Protein AF-U1Y571-F1 (afdb_monomer_lite)

Structure (mmCIF, N/CA/C/O backbone):
data_AF-U1Y571-F1
#
_entry.id   AF-U1Y571-F1
#
loop_
_atom_site.group_PDB
_atom_site.id
_atom_site.type_symbol
_atom_site.label_atom_id
_atom_site.label_alt_id
_atom_site.label_comp_id
_atom_site.label_asym_id
_atom_site.label_entity_id
_atom_site.label_seq_id
_atom_site.pdbx_PDB_ins_code
_atom_site.Cartn_x
_atom_site.Cartn_y
_atom_site.Cartn_z
_atom_site.occupancy
_atom_site.B_iso_or_equiv
_atom_site.auth_seq_id
_atom_site.auth_comp_id
_atom_site.auth_asym_id
_atom_site.auth_atom_id
_atom_site.pdbx_PDB_model_num
ATOM 1 N N . MET A 1 1 ? 10.946 1.864 -10.396 1.00 64.75 1 MET A N 1
ATOM 2 C CA . MET A 1 1 ? 9.589 2.389 -10.686 1.00 64.75 1 MET A CA 1
ATOM 3 C C . MET A 1 1 ? 8.769 2.326 -9.403 1.00 64.75 1 MET A C 1
ATOM 5 O O . MET A 1 1 ? 9.042 1.423 -8.619 1.00 64.75 1 MET A O 1
ATOM 9 N N . PRO A 1 2 ? 7.882 3.300 -9.109 1.00 86.50 2 PRO A N 1
ATOM 10 C CA . PRO A 1 2 ? 7.419 3.496 -7.744 1.00 86.50 2 PRO A CA 1
ATOM 11 C C . PRO A 1 2 ? 6.262 2.580 -7.338 1.00 86.50 2 PRO A C 1
ATOM 13 O O . PRO A 1 2 ? 5.322 2.363 -8.101 1.00 86.50 2 PRO A O 1
ATOM 16 N N . TYR A 1 3 ? 6.306 2.123 -6.095 1.00 88.81 3 TYR A N 1
ATOM 17 C CA . TYR A 1 3 ? 5.211 1.454 -5.407 1.00 88.81 3 TYR A CA 1
ATOM 18 C C . TYR A 1 3 ? 4.471 2.474 -4.539 1.00 88.81 3 TYR A C 1
ATOM 20 O O . TYR A 1 3 ? 5.087 3.412 -4.028 1.00 88.81 3 TYR A O 1
ATOM 28 N N . TYR A 1 4 ? 3.167 2.282 -4.352 1.00 90.75 4 TYR A N 1
ATOM 29 C CA . TYR A 1 4 ? 2.370 3.027 -3.374 1.00 90.75 4 TYR A CA 1
ATOM 30 C C . TYR A 1 4 ? 1.852 2.093 -2.294 1.00 90.75 4 TYR A C 1
ATOM 32 O O . TYR A 1 4 ? 1.585 0.928 -2.562 1.00 90.75 4 TYR A O 1
ATOM 40 N N . ILE A 1 5 ? 1.640 2.623 -1.096 1.00 89.25 5 ILE A N 1
ATOM 41 C CA . ILE A 1 5 ? 0.947 1.916 -0.019 1.00 89.25 5 ILE A CA 1
ATOM 42 C C . ILE A 1 5 ? -0.427 2.557 0.147 1.00 89.25 5 ILE A C 1
ATOM 44 O O . ILE A 1 5 ? -0.528 3.785 0.191 1.00 89.25 5 ILE A O 1
ATOM 48 N N . GLN A 1 6 ? -1.472 1.738 0.236 1.00 88.88 6 GLN A N 1
ATOM 49 C CA . GLN A 1 6 ? -2.850 2.185 0.407 1.00 88.88 6 GLN A CA 1
ATOM 50 C C . GLN A 1 6 ? -3.536 1.438 1.550 1.00 88.88 6 GLN A C 1
ATOM 52 O O . GLN A 1 6 ? -3.447 0.213 1.648 1.00 88.88 6 GLN A O 1
ATOM 57 N N . ASN A 1 7 ? -4.258 2.176 2.386 1.00 87.31 7 ASN A N 1
ATOM 58 C CA . ASN A 1 7 ? -5.143 1.611 3.392 1.00 87.31 7 ASN A CA 1
ATOM 59 C C . ASN A 1 7 ? -6.388 1.063 2.690 1.00 87.31 7 ASN A C 1
ATOM 61 O O . ASN A 1 7 ? -7.098 1.802 2.004 1.00 87.31 7 ASN A O 1
ATOM 65 N N . MET A 1 8 ? -6.680 -0.225 2.854 1.00 84.12 8 MET A N 1
ATOM 66 C CA . MET A 1 8 ? -7.821 -0.844 2.176 1.00 84.12 8 MET A CA 1
ATOM 67 C C . MET A 1 8 ? -9.167 -0.438 2.781 1.00 84.12 8 MET A C 1
ATOM 69 O O . MET A 1 8 ? -10.183 -0.505 2.096 1.00 84.12 8 MET A O 1
ATOM 7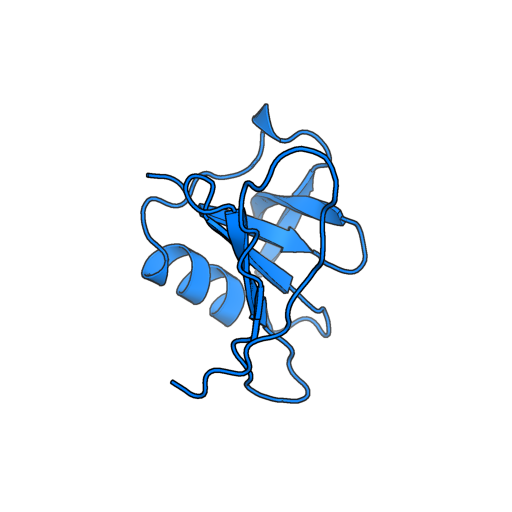3 N N . ARG A 1 9 ? -9.190 0.012 4.041 1.00 83.88 9 ARG A N 1
ATOM 74 C CA . ARG A 1 9 ? -10.409 0.486 4.708 1.00 83.88 9 ARG A CA 1
ATOM 75 C C . ARG A 1 9 ? -10.823 1.867 4.213 1.00 83.88 9 ARG A C 1
ATOM 77 O O . ARG A 1 9 ? -12.006 2.119 4.021 1.00 83.88 9 ARG A O 1
ATOM 84 N N . THR A 1 10 ? -9.861 2.774 4.061 1.00 86.94 10 THR A N 1
ATOM 85 C CA . THR A 1 10 ? -10.131 4.185 3.730 1.00 86.94 10 THR A CA 1
ATOM 86 C C . THR A 1 10 ? -9.938 4.493 2.246 1.00 86.94 10 THR A C 1
ATOM 88 O O . THR A 1 10 ? -10.403 5.529 1.776 1.00 86.94 10 THR A O 1
ATOM 91 N N . GLY A 1 11 ? -9.222 3.636 1.511 1.00 87.62 11 GLY A N 1
ATOM 92 C CA . GLY A 1 11 ? -8.799 3.895 0.136 1.00 87.62 11 GLY A CA 1
ATOM 93 C C . GLY A 1 11 ? -7.727 4.983 0.014 1.00 87.62 11 GLY A C 1
ATOM 94 O O . GLY A 1 11 ? -7.419 5.410 -1.099 1.00 87.62 11 GLY A O 1
ATOM 95 N N . LYS A 1 12 ? -7.147 5.457 1.121 1.00 91.00 12 LYS A N 1
ATOM 96 C CA . LYS A 1 12 ? -6.133 6.517 1.107 1.00 91.00 12 LYS A CA 1
ATOM 97 C C . LYS A 1 12 ? -4.725 5.958 0.989 1.00 91.00 12 LYS A C 1
ATOM 99 O O . LYS A 1 12 ? -4.434 4.859 1.455 1.00 91.00 12 LYS A O 1
ATOM 104 N N . PHE A 1 13 ? -3.851 6.742 0.374 1.00 91.12 13 PHE A N 1
ATOM 105 C CA . PHE A 1 13 ? -2.439 6.435 0.210 1.00 91.12 13 PHE A CA 1
ATOM 106 C C . PHE A 1 13 ? -1.607 7.000 1.353 1.00 91.12 13 PHE A C 1
ATOM 108 O O . PHE A 1 13 ? -2.013 7.946 2.022 1.00 91.12 13 PHE A O 1
ATOM 115 N N . VAL A 1 14 ? -0.412 6.456 1.539 1.00 90.00 14 VAL A N 1
ATOM 116 C CA . VAL A 1 14 ? 0.576 7.019 2.461 1.00 90.00 14 VAL A CA 1
ATOM 117 C C . VAL A 1 14 ? 1.198 8.277 1.862 1.00 90.00 14 VAL A C 1
ATOM 119 O O . VAL A 1 14 ? 1.775 8.206 0.785 1.00 90.00 14 VAL A O 1
ATOM 122 N N . GLU A 1 15 ? 1.108 9.407 2.561 1.00 90.69 15 GLU A N 1
ATOM 123 C CA . GLU A 1 15 ? 1.783 10.686 2.249 1.00 90.69 15 GLU A CA 1
ATOM 124 C C . GLU A 1 15 ? 3.090 10.859 3.036 1.00 90.69 15 GLU A C 1
ATOM 126 O O . GLU A 1 15 ? 3.999 11.572 2.621 1.00 90.69 15 GLU A O 1
ATOM 131 N N . GLY A 1 16 ? 3.219 10.158 4.160 1.00 85.31 16 GLY A N 1
ATOM 132 C CA . GLY A 1 16 ? 4.406 10.189 5.000 1.00 85.31 16 GLY A CA 1
ATOM 133 C C . GLY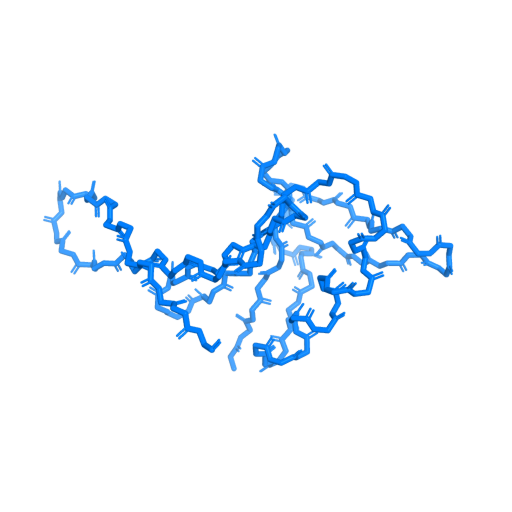 A 1 16 ? 4.186 9.429 6.298 1.00 85.31 16 GLY A C 1
ATOM 134 O O . GLY A 1 16 ? 3.164 8.766 6.490 1.00 85.31 16 GLY A O 1
ATOM 135 N N . TYR A 1 17 ? 5.142 9.538 7.210 1.00 78.69 17 TYR A N 1
ATOM 136 C CA . TYR A 1 17 ? 5.058 8.931 8.531 1.00 78.69 17 TYR A CA 1
ATOM 137 C C . TYR A 1 17 ? 5.554 9.905 9.595 1.00 78.69 17 TYR A C 1
ATOM 139 O O . TYR A 1 17 ? 6.477 10.688 9.375 1.00 78.69 17 TYR A O 1
ATOM 147 N N . LEU A 1 18 ? 4.924 9.858 10.765 1.00 70.69 18 LEU A N 1
ATOM 148 C CA . LEU A 1 18 ? 5.365 10.591 11.943 1.00 70.69 18 LEU A CA 1
ATOM 149 C C . LEU A 1 18 ? 6.368 9.747 12.749 1.00 70.69 18 LEU A C 1
ATOM 151 O O . LEU A 1 18 ? 6.254 8.517 12.764 1.00 70.69 18 LEU A O 1
ATOM 155 N N . PRO A 1 19 ? 7.282 10.374 13.517 1.00 70.69 19 PRO A N 1
ATOM 156 C CA . PRO A 1 19 ? 8.173 9.666 14.447 1.00 70.69 19 PRO A CA 1
ATOM 157 C C . PRO A 1 19 ? 7.433 8.775 15.459 1.00 70.69 19 PRO A C 1
ATOM 159 O O . PRO A 1 19 ? 7.983 7.799 15.959 1.00 70.69 19 PRO A O 1
ATOM 162 N N . SER A 1 20 ? 6.158 9.076 15.720 1.00 69.12 20 SER A N 1
ATOM 163 C CA . SER A 1 20 ? 5.246 8.297 16.563 1.00 69.12 20 SER A CA 1
ATOM 164 C C . SER A 1 20 ? 4.743 6.992 15.931 1.00 69.12 20 SER A C 1
ATOM 166 O O . SER A 1 20 ? 3.838 6.368 16.477 1.00 69.12 20 SER A O 1
ATOM 168 N N . ARG A 1 21 ? 5.305 6.569 14.791 1.00 69.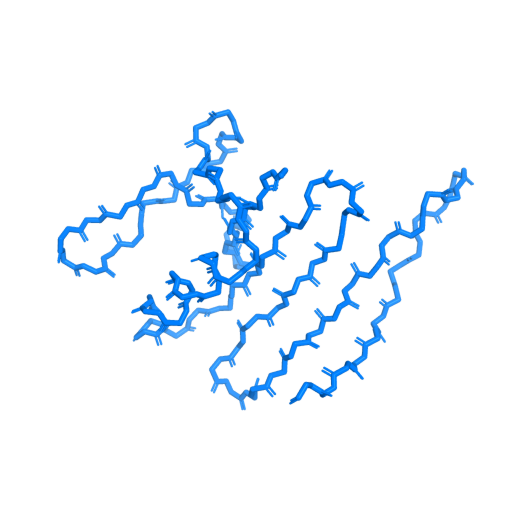94 21 ARG A N 1
ATOM 169 C CA . ARG A 1 21 ? 4.899 5.369 14.035 1.00 69.94 21 ARG A CA 1
ATOM 170 C C . ARG A 1 21 ? 3.481 5.419 13.470 1.00 69.94 21 ARG A C 1
ATOM 172 O O . ARG A 1 21 ? 2.867 4.390 13.207 1.00 69.94 21 ARG A O 1
ATOM 179 N N . LYS A 1 22 ? 2.961 6.628 13.265 1.00 76.94 22 LYS A N 1
ATOM 180 C CA . LYS A 1 22 ? 1.664 6.855 12.631 1.00 76.94 22 LYS A CA 1
ATOM 181 C C . LYS A 1 22 ? 1.862 7.217 11.164 1.00 76.94 22 LYS A C 1
ATOM 183 O O . LYS A 1 22 ? 2.620 8.139 10.862 1.00 76.94 22 LYS A O 1
ATOM 188 N N . LEU A 1 23 ? 1.156 6.528 10.272 1.00 81.56 23 LEU A N 1
ATOM 189 C CA . LEU A 1 23 ? 1.089 6.917 8.867 1.00 81.56 23 LEU A CA 1
ATOM 190 C C . LEU A 1 23 ? 0.196 8.142 8.685 1.00 81.56 23 LEU A C 1
ATOM 192 O O . LEU A 1 23 ? -0.854 8.276 9.316 1.00 81.56 23 LEU A O 1
ATOM 196 N N . ILE A 1 24 ? 0.631 9.031 7.801 1.00 87.19 24 ILE A N 1
ATOM 197 C CA . ILE A 1 24 ? -0.173 10.138 7.302 1.00 87.19 24 ILE A CA 1
ATOM 198 C C . ILE A 1 24 ? -0.842 9.649 6.022 1.00 87.19 24 ILE A C 1
ATOM 200 O O . ILE A 1 24 ? -0.166 9.234 5.082 1.00 87.19 24 ILE A O 1
ATOM 204 N N . GLU A 1 25 ? -2.171 9.676 6.010 1.00 90.19 25 GLU A N 1
ATOM 205 C CA . GLU A 1 25 ? -2.986 9.220 4.890 1.00 90.19 25 GLU A CA 1
ATOM 206 C C . GLU A 1 25 ? -3.485 10.391 4.042 1.00 90.19 25 GLU A C 1
ATOM 208 O O . GLU A 1 25 ? -3.931 11.412 4.569 1.00 90.19 25 GLU A O 1
ATOM 213 N N . THR A 1 26 ? -3.518 10.197 2.728 1.00 91.06 26 THR A N 1
ATOM 214 C CA . THR A 1 26 ? -3.966 11.192 1.757 1.00 91.06 26 THR A CA 1
ATOM 215 C C . THR A 1 26 ? -4.836 10.565 0.679 1.00 91.06 26 THR A C 1
ATOM 217 O O . THR A 1 26 ? -4.592 9.447 0.226 1.00 91.06 26 THR A O 1
ATOM 220 N N . SER A 1 27 ? -5.872 11.283 0.251 1.00 92.62 27 SER A N 1
ATOM 221 C CA . SER A 1 27 ? -6.656 10.891 -0.929 1.00 92.62 27 SER A CA 1
ATOM 222 C C . SER A 1 27 ? -6.006 11.376 -2.231 1.00 92.62 27 SER A C 1
ATOM 224 O O . SER A 1 27 ? -6.385 10.929 -3.310 1.00 92.62 27 SER A O 1
ATOM 226 N N . ASP A 1 28 ? -5.038 12.293 -2.142 1.00 90.31 28 ASP A N 1
ATOM 227 C CA . ASP A 1 28 ? -4.354 12.867 -3.295 1.00 90.31 28 ASP A CA 1
ATOM 228 C C . ASP A 1 28 ? -3.150 12.003 -3.689 1.00 90.31 28 ASP A C 1
ATOM 230 O O . ASP A 1 28 ? -2.107 12.003 -3.033 1.00 90.31 28 ASP A O 1
ATOM 234 N N . ARG A 1 29 ? -3.278 11.278 -4.803 1.00 83.88 29 ARG A N 1
ATOM 235 C CA . ARG A 1 29 ? -2.211 10.406 -5.312 1.00 83.88 29 ARG A CA 1
ATOM 236 C C . ARG A 1 29 ? -0.931 11.173 -5.662 1.00 83.88 29 ARG A C 1
ATOM 238 O O . ARG A 1 29 ? 0.139 10.574 -5.63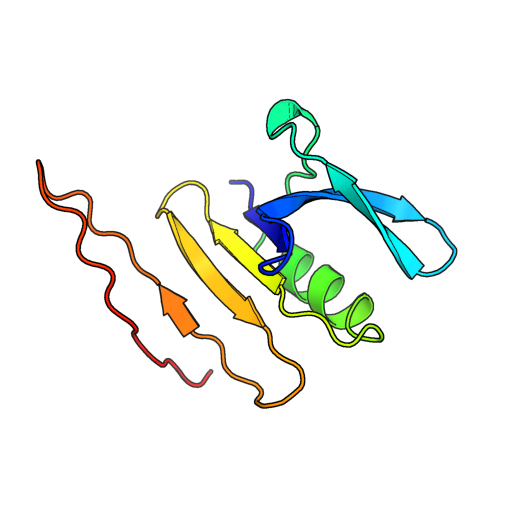1 1.00 83.88 29 ARG A O 1
ATOM 245 N N . ALA A 1 30 ? -1.001 12.470 -5.972 1.00 87.75 30 ALA A N 1
ATOM 246 C CA . ALA A 1 30 ? 0.192 13.269 -6.254 1.00 87.75 30 ALA A CA 1
ATOM 247 C C . ALA A 1 30 ? 1.054 13.496 -5.000 1.00 87.75 30 ALA A C 1
ATOM 249 O O . ALA A 1 30 ? 2.267 13.665 -5.121 1.00 87.75 30 ALA A O 1
ATOM 250 N N . LYS A 1 31 ? 0.438 13.450 -3.811 1.00 91.19 31 LYS A N 1
ATOM 251 C CA . LYS A 1 31 ? 1.108 13.561 -2.507 1.00 91.19 31 LYS A CA 1
ATOM 252 C C . LYS A 1 31 ? 1.562 12.218 -1.942 1.00 91.19 31 LYS A C 1
ATOM 254 O O . LYS A 1 31 ? 2.278 12.185 -0.949 1.00 91.19 31 LYS A O 1
ATOM 259 N N . ALA A 1 32 ? 1.152 11.110 -2.555 1.00 91.31 32 ALA A N 1
ATOM 260 C CA . ALA A 1 32 ? 1.513 9.788 -2.079 1.00 91.31 32 ALA A CA 1
ATOM 261 C C . ALA A 1 32 ? 3.025 9.532 -2.202 1.00 91.31 32 ALA A C 1
ATOM 263 O O . ALA A 1 32 ? 3.656 9.850 -3.216 1.00 91.31 32 ALA A O 1
ATOM 264 N N . VAL A 1 33 ? 3.597 8.895 -1.181 1.00 90.62 33 VAL A N 1
ATOM 265 C CA . VAL A 1 33 ? 4.994 8.466 -1.156 1.00 90.62 33 VAL A CA 1
ATOM 266 C C . VAL A 1 33 ? 5.220 7.416 -2.231 1.00 90.62 33 VAL A C 1
ATOM 268 O O . VAL A 1 33 ? 4.537 6.397 -2.295 1.00 90.62 33 VAL A O 1
ATOM 271 N N . LYS A 1 34 ? 6.232 7.669 -3.056 1.00 91.75 34 LYS A N 1
ATOM 272 C CA . LYS A 1 34 ? 6.701 6.775 -4.109 1.00 91.75 34 LYS A CA 1
ATOM 273 C C . LYS A 1 34 ? 7.859 5.937 -3.580 1.00 91.75 34 LYS A C 1
ATOM 275 O O . LYS A 1 34 ? 8.975 6.438 -3.464 1.00 91.75 34 LYS A O 1
ATOM 280 N N . TYR A 1 35 ? 7.618 4.664 -3.293 1.00 88.62 35 TYR A N 1
ATOM 281 C CA . TYR A 1 35 ? 8.671 3.751 -2.845 1.00 88.62 35 TYR A CA 1
ATOM 282 C C . TYR A 1 35 ? 9.436 3.199 -4.043 1.00 88.62 35 TYR A C 1
ATOM 284 O O . TYR A 1 35 ? 8.833 2.729 -4.999 1.00 88.62 35 TYR A O 1
ATOM 292 N N . SER A 1 36 ? 10.766 3.240 -4.015 1.00 88.25 36 SER A N 1
ATOM 293 C CA . SER A 1 36 ? 11.608 2.829 -5.148 1.00 88.25 36 SER A CA 1
ATOM 294 C C . SER A 1 36 ? 11.599 1.321 -5.431 1.00 88.25 36 SER A C 1
ATOM 296 O O . SER A 1 36 ? 11.949 0.922 -6.543 1.00 88.25 36 SER A O 1
ATOM 298 N N . SER A 1 37 ? 11.202 0.496 -4.458 1.00 87.88 37 SER A N 1
ATOM 299 C CA . SER A 1 37 ? 11.167 -0.964 -4.556 1.00 87.88 37 SER A CA 1
ATOM 300 C C . SER A 1 37 ? 10.041 -1.570 -3.714 1.00 87.88 37 SER A C 1
ATOM 302 O O . SER A 1 37 ? 9.591 -0.969 -2.734 1.00 87.88 37 SER A O 1
ATOM 304 N N . PHE A 1 38 ? 9.632 -2.792 -4.071 1.00 84.25 38 PHE A N 1
ATOM 305 C CA . PHE A 1 38 ? 8.690 -3.586 -3.281 1.00 84.25 38 PHE A CA 1
ATOM 306 C C . PHE A 1 38 ? 9.229 -3.843 -1.870 1.00 84.25 38 PHE A C 1
ATOM 308 O O . PHE A 1 38 ? 8.492 -3.691 -0.908 1.00 84.25 38 PHE A O 1
ATOM 315 N N . GLY A 1 39 ? 10.525 -4.158 -1.737 1.00 84.44 39 GLY A N 1
ATOM 316 C CA . GLY A 1 39 ? 11.159 -4.407 -0.438 1.00 84.44 39 GLY A CA 1
ATOM 317 C C . GLY A 1 39 ? 11.014 -3.232 0.530 1.00 84.44 39 GLY A C 1
ATOM 318 O O . GLY A 1 39 ? 10.572 -3.426 1.656 1.00 84.44 39 GLY A O 1
ATOM 319 N N . HIS A 1 40 ? 11.274 -2.004 0.069 1.00 86.56 40 HIS A N 1
ATOM 320 C CA . HIS A 1 40 ? 11.124 -0.811 0.908 1.00 86.56 40 HIS A CA 1
ATOM 321 C C . HIS A 1 40 ? 9.653 -0.540 1.271 1.00 86.56 40 HIS A C 1
ATOM 323 O O . HIS A 1 40 ? 9.346 -0.209 2.414 1.00 86.56 40 HIS A O 1
ATOM 329 N N . ALA A 1 41 ? 8.723 -0.716 0.325 1.00 85.00 41 ALA A N 1
ATOM 330 C CA . ALA A 1 41 ? 7.295 -0.586 0.615 1.00 85.00 41 ALA A CA 1
ATOM 331 C C . ALA A 1 41 ? 6.826 -1.634 1.640 1.00 85.00 41 ALA A C 1
ATOM 333 O O . ALA A 1 41 ? 6.090 -1.306 2.569 1.00 85.00 41 ALA A O 1
ATOM 334 N N . SER A 1 42 ? 7.300 -2.873 1.503 1.00 81.62 42 SER A N 1
ATOM 335 C CA . SER A 1 42 ? 7.028 -3.967 2.429 1.00 81.62 42 SER A CA 1
ATOM 336 C C . SER A 1 42 ? 7.547 -3.647 3.819 1.00 81.62 42 SER A C 1
ATOM 338 O O . SER A 1 42 ? 6.757 -3.692 4.751 1.00 81.62 42 SER A O 1
ATOM 340 N N . GLU A 1 43 ? 8.810 -3.245 3.980 1.00 81.88 43 GLU A N 1
ATOM 341 C CA . GLU A 1 43 ? 9.368 -2.845 5.282 1.00 81.88 43 GLU A CA 1
ATOM 342 C C . GLU A 1 43 ? 8.523 -1.774 5.979 1.00 81.88 43 GLU A C 1
ATOM 344 O O . GLU A 1 43 ? 8.278 -1.867 7.180 1.00 81.88 43 GLU A O 1
ATOM 349 N N . VAL A 1 44 ? 8.026 -0.787 5.231 1.00 81.50 44 VAL A N 1
ATOM 350 C CA . VAL A 1 44 ? 7.171 0.274 5.778 1.00 81.50 44 VAL A CA 1
ATOM 351 C C . VAL A 1 44 ? 5.823 -0.280 6.220 1.00 81.50 44 VAL A C 1
ATOM 353 O O . VAL A 1 44 ? 5.384 0.034 7.324 1.00 81.50 44 VAL A O 1
ATOM 356 N N . VAL A 1 45 ? 5.176 -1.121 5.406 1.00 78.06 45 VAL A N 1
ATOM 357 C CA . VAL A 1 45 ? 3.945 -1.809 5.819 1.00 78.06 45 VAL A CA 1
ATOM 358 C C . VAL A 1 45 ? 4.226 -2.638 7.076 1.00 78.06 45 VAL A C 1
ATOM 360 O O . VAL A 1 45 ? 3.609 -2.378 8.103 1.00 78.06 45 VAL A O 1
ATOM 363 N N . PHE A 1 46 ? 5.224 -3.527 7.050 1.00 76.38 46 PHE A N 1
ATOM 364 C CA . PHE A 1 46 ? 5.657 -4.351 8.186 1.00 76.38 46 PHE A CA 1
ATOM 365 C C . PHE A 1 46 ? 5.876 -3.538 9.465 1.00 76.38 46 PHE A C 1
ATOM 367 O O . PHE A 1 46 ? 5.408 -3.924 10.535 1.00 76.38 46 PHE A O 1
ATOM 374 N N . TRP A 1 47 ? 6.552 -2.397 9.361 1.00 70.94 47 TRP A N 1
ATOM 375 C CA . TRP A 1 47 ? 6.849 -1.537 10.501 1.00 70.94 47 TRP A CA 1
ATOM 376 C C . TRP A 1 47 ? 5.609 -0.830 11.067 1.00 70.94 47 TRP A C 1
ATOM 378 O O . TRP A 1 47 ? 5.530 -0.584 12.271 1.00 70.94 47 TRP A O 1
ATOM 388 N N . VAL A 1 48 ? 4.625 -0.518 10.219 1.00 67.00 48 VAL A N 1
ATOM 389 C CA . VAL A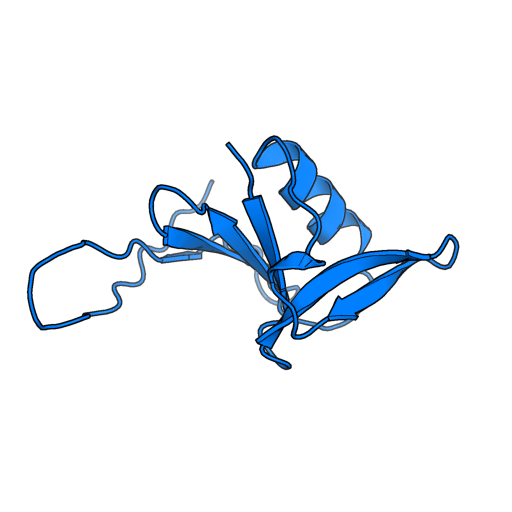 1 48 ? 3.395 0.196 10.602 1.00 67.00 48 VAL A CA 1
ATOM 390 C C . VAL A 1 48 ? 2.316 -0.730 11.164 1.00 67.00 48 VAL A C 1
ATOM 392 O O . VAL A 1 48 ? 1.467 -0.278 11.945 1.00 67.00 48 VAL A O 1
ATOM 395 N N . LEU A 1 49 ? 2.352 -2.019 10.818 1.00 62.00 49 LEU A N 1
ATOM 396 C CA . LEU A 1 49 ? 1.403 -3.059 11.233 1.00 62.00 49 LEU A CA 1
ATOM 397 C C . LEU A 1 49 ? 1.339 -3.316 12.748 1.00 62.00 49 LEU A C 1
ATOM 399 O O . LEU A 1 49 ? 0.826 -4.342 13.164 1.00 62.00 49 LEU A O 1
ATOM 403 N N . SER A 1 50 ? 1.769 -2.407 13.619 1.00 56.91 50 SER A N 1
ATOM 404 C CA . SER A 1 50 ? 1.257 -2.384 14.993 1.00 56.91 50 SER A CA 1
ATOM 405 C C . SER A 1 50 ? -0.227 -1.983 15.067 1.00 56.91 50 SER A C 1
ATOM 407 O O . SER A 1 50 ? -0.840 -2.119 16.121 1.00 56.91 50 SER A O 1
ATOM 409 N N . HIS A 1 51 ? -0.816 -1.487 13.975 1.00 55.59 51 HIS A N 1
ATOM 410 C CA . HIS A 1 51 ? -2.214 -1.056 13.905 1.00 55.59 51 HIS A CA 1
ATOM 411 C C . HIS A 1 51 ? -3.039 -2.096 13.130 1.00 55.59 51 HIS A C 1
ATOM 413 O O . HIS A 1 51 ? -2.609 -2.522 12.064 1.00 55.59 51 HIS A O 1
ATOM 419 N N . LEU A 1 52 ? -4.197 -2.496 13.674 1.00 55.34 52 LEU A N 1
ATOM 420 C CA . LEU A 1 52 ? -5.132 -3.561 13.238 1.00 55.34 52 LEU A CA 1
ATOM 421 C C . LEU A 1 52 ? -5.744 -3.386 11.819 1.00 55.34 52 LEU A C 1
ATOM 423 O O . LEU A 1 52 ? -6.900 -3.731 11.581 1.00 55.34 52 LEU A O 1
ATOM 427 N N . GLU A 1 53 ? -5.028 -2.783 10.876 1.00 67.69 53 GLU A N 1
ATOM 428 C CA . GLU A 1 53 ? -5.538 -2.341 9.581 1.00 67.69 53 GLU A CA 1
ATOM 429 C C . GLU A 1 53 ? -4.997 -3.194 8.426 1.00 67.69 53 GLU A C 1
ATOM 431 O O . GLU A 1 53 ? -3.857 -3.655 8.452 1.00 67.69 53 GLU A O 1
ATOM 436 N N . LYS A 1 54 ? -5.826 -3.382 7.389 1.00 78.31 54 LYS A N 1
ATOM 437 C CA . LYS A 1 54 ? -5.436 -4.052 6.142 1.00 78.31 54 LYS A CA 1
ATOM 438 C C . LYS A 1 54 ? -4.842 -3.037 5.172 1.00 78.31 54 LYS A C 1
ATOM 440 O O . LYS A 1 54 ? -5.502 -2.055 4.817 1.00 78.31 54 LYS A O 1
ATOM 445 N N . TRP A 1 55 ? -3.626 -3.297 4.711 1.00 83.94 55 TRP A N 1
ATOM 446 C CA . TRP A 1 55 ? -2.894 -2.427 3.790 1.00 83.94 55 TRP A CA 1
ATOM 447 C C . TRP A 1 55 ? -2.550 -3.186 2.515 1.00 83.94 55 TRP A C 1
ATOM 449 O O . TRP A 1 55 ? -2.382 -4.400 2.542 1.00 83.94 55 TRP A O 1
ATOM 459 N N . ARG A 1 56 ? -2.425 -2.475 1.394 1.00 85.38 56 ARG A N 1
ATOM 460 C CA . ARG A 1 56 ? -1.914 -3.049 0.146 1.00 85.38 56 ARG A CA 1
ATOM 461 C C . ARG A 1 56 ? -0.797 -2.210 -0.448 1.00 85.38 56 ARG A C 1
ATOM 463 O O . ARG A 1 56 ? -0.844 -0.982 -0.388 1.00 85.38 56 ARG A O 1
ATOM 470 N N . ILE A 1 57 ? 0.174 -2.880 -1.052 1.00 88.25 57 ILE A N 1
ATOM 471 C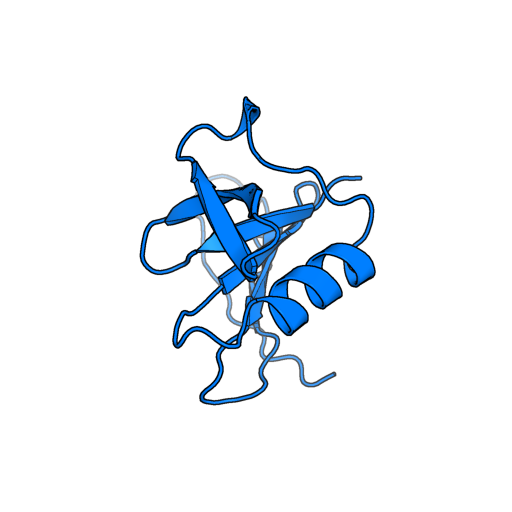 CA . ILE A 1 57 ? 1.227 -2.276 -1.866 1.00 88.25 57 ILE A CA 1
ATOM 472 C C . ILE A 1 57 ? 0.792 -2.381 -3.322 1.00 88.25 57 ILE A C 1
ATOM 474 O O . ILE A 1 57 ? 0.436 -3.463 -3.766 1.00 88.25 57 ILE A O 1
ATOM 478 N N . ILE A 1 58 ? 0.816 -1.281 -4.064 1.00 87.44 58 ILE A N 1
ATOM 479 C CA . ILE A 1 58 ? 0.384 -1.221 -5.462 1.00 87.44 58 ILE A CA 1
ATOM 480 C C . ILE A 1 58 ? 1.602 -0.954 -6.338 1.00 87.44 58 ILE A C 1
ATOM 482 O O . ILE A 1 58 ? 2.261 0.081 -6.184 1.00 87.44 58 ILE A O 1
ATOM 486 N N . ASN A 1 59 ? 1.873 -1.857 -7.276 1.00 87.56 59 ASN A N 1
ATOM 487 C CA . ASN A 1 59 ? 2.809 -1.623 -8.364 1.00 87.56 59 ASN A CA 1
ATOM 488 C C . ASN A 1 59 ? 2.133 -0.745 -9.428 1.00 87.56 59 ASN A C 1
ATOM 490 O O . ASN A 1 59 ? 1.072 -1.071 -9.951 1.00 87.56 59 ASN A O 1
ATOM 494 N N . CYS A 1 60 ? 2.731 0.400 -9.752 1.00 78.69 60 CYS A N 1
ATOM 495 C CA . CYS A 1 60 ? 2.138 1.334 -10.711 1.00 78.69 60 CYS A CA 1
ATOM 496 C C . CYS A 1 60 ? 2.264 0.907 -12.174 1.00 78.69 60 CYS A C 1
ATOM 498 O O . CYS A 1 60 ? 1.586 1.492 -13.014 1.00 78.69 60 CYS A O 1
ATOM 500 N N . GLU A 1 61 ? 3.151 -0.037 -12.477 1.00 80.50 61 GLU A N 1
ATOM 501 C CA . GLU A 1 61 ? 3.425 -0.496 -13.838 1.00 80.50 61 GLU A CA 1
ATOM 502 C C . GLU A 1 61 ? 2.484 -1.632 -14.233 1.00 80.50 61 GLU A C 1
ATOM 504 O O . GLU A 1 61 ? 1.788 -1.543 -15.242 1.00 80.50 61 GLU A O 1
ATOM 509 N N . THR A 1 62 ? 2.419 -2.658 -13.390 1.00 75.62 62 THR A N 1
ATOM 510 C CA . THR A 1 62 ? 1.621 -3.866 -13.623 1.00 75.62 62 THR A CA 1
ATOM 511 C C . THR A 1 62 ? 0.216 -3.776 -13.034 1.00 75.62 62 THR A C 1
ATOM 513 O O . THR A 1 62 ? -0.623 -4.618 -13.318 1.00 75.62 62 THR A O 1
ATOM 516 N N . LEU A 1 63 ? -0.061 -2.739 -12.230 1.00 73.81 63 LEU A N 1
ATOM 517 C CA . LEU A 1 63 ? -1.276 -2.613 -11.415 1.00 73.81 63 LEU A CA 1
ATOM 518 C C . LEU A 1 63 ? -1.459 -3.755 -10.404 1.00 73.81 63 LEU A C 1
ATOM 520 O O . LEU A 1 63 ? -2.532 -3.862 -9.805 1.00 73.81 63 LEU A O 1
ATOM 524 N N . ASP A 1 64 ? -0.401 -4.531 -10.153 1.00 75.75 64 ASP A N 1
ATOM 525 C CA . ASP A 1 64 ? -0.420 -5.581 -9.146 1.00 75.75 64 ASP A CA 1
ATOM 526 C C . ASP A 1 64 ? -0.622 -4.973 -7.766 1.00 75.75 64 ASP A C 1
ATOM 528 O O . ASP A 1 64 ? 0.005 -3.970 -7.404 1.00 75.75 64 ASP A O 1
ATOM 532 N N . SER A 1 65 ? -1.495 -5.588 -6.978 1.00 77.56 65 SER A N 1
ATOM 533 C CA . SER A 1 65 ? -1.644 -5.258 -5.564 1.00 77.56 65 SER A CA 1
ATOM 534 C C . SER A 1 65 ? -1.184 -6.422 -4.710 1.00 77.56 65 SER A C 1
ATOM 536 O O . SER A 1 65 ? -1.588 -7.545 -4.974 1.00 77.56 65 SER A O 1
ATOM 538 N N . TYR A 1 66 ? -0.393 -6.132 -3.680 1.00 79.81 66 TYR A N 1
ATOM 539 C CA . TYR A 1 66 ? 0.074 -7.076 -2.670 1.00 79.81 66 TYR A CA 1
ATOM 540 C C . TYR A 1 66 ? -0.577 -6.712 -1.343 1.00 79.81 66 TYR A C 1
ATOM 542 O O . TYR A 1 66 ? -0.277 -5.661 -0.771 1.00 79.81 66 TYR A O 1
ATOM 550 N N . VAL A 1 67 ? -1.507 -7.538 -0.878 1.00 76.31 67 VAL A N 1
ATOM 551 C CA . VAL A 1 67 ? -2.230 -7.290 0.377 1.00 76.31 67 VAL A CA 1
ATOM 552 C C . VAL A 1 67 ? -1.399 -7.758 1.569 1.00 76.31 67 VAL A C 1
ATOM 554 O O . VAL A 1 67 ? -0.708 -8.766 1.492 1.00 76.31 67 VAL A O 1
ATOM 557 N N . HIS A 1 68 ? -1.478 -7.023 2.675 1.00 68.81 68 HIS A N 1
ATOM 558 C CA . HIS A 1 68 ? -0.981 -7.439 3.975 1.00 68.81 68 HIS A CA 1
ATOM 559 C C . HIS A 1 68 ? -2.095 -7.314 5.026 1.00 68.81 68 HIS A C 1
ATOM 561 O O . HIS A 1 68 ? -2.667 -6.240 5.236 1.00 68.81 68 HIS A O 1
ATOM 567 N N . ASP A 1 69 ? -2.371 -8.421 5.720 1.00 65.62 69 ASP A N 1
ATOM 568 C CA . ASP A 1 69 ? -3.370 -8.548 6.789 1.00 65.62 69 ASP A CA 1
ATOM 569 C C . ASP A 1 69 ? -2.717 -9.195 8.025 1.00 65.62 69 ASP A C 1
ATOM 571 O O . ASP A 1 69 ? -1.941 -10.140 7.897 1.00 65.62 69 ASP A O 1
ATOM 575 N N . GLN A 1 70 ? -2.996 -8.684 9.228 1.00 58.47 70 GLN A N 1
ATOM 576 C CA . GLN A 1 70 ? -2.474 -9.244 10.483 1.00 58.47 70 GLN A CA 1
ATOM 577 C C . GLN A 1 70 ? -3.058 -10.624 10.825 1.00 58.47 70 GLN A C 1
ATOM 579 O O . GLN A 1 70 ? -2.462 -11.368 11.600 1.00 58.47 70 GLN A O 1
ATOM 584 N N . THR A 1 71 ? -4.236 -10.964 10.294 1.00 54.41 71 THR A N 1
ATOM 585 C CA . THR A 1 71 ? -4.950 -12.203 10.653 1.00 54.41 71 THR A CA 1
ATOM 586 C C . THR A 1 71 ? -4.501 -13.424 9.848 1.00 54.41 71 THR A C 1
ATOM 588 O O . THR A 1 71 ? -4.735 -14.557 10.268 1.00 54.41 71 THR A O 1
ATOM 591 N N . ALA A 1 72 ? -3.806 -13.214 8.729 1.00 50.22 72 ALA A N 1
ATOM 592 C CA . ALA A 1 72 ? -3.150 -14.255 7.955 1.00 50.22 72 ALA A CA 1
ATOM 593 C C . ALA A 1 72 ? -2.022 -13.620 7.134 1.00 50.22 72 ALA A C 1
ATOM 595 O O . ALA A 1 72 ? -2.290 -12.777 6.282 1.00 50.22 72 ALA A O 1
ATOM 596 N N . TRP A 1 73 ? -0.776 -14.040 7.363 1.00 49.91 73 TRP A N 1
ATOM 597 C CA . TRP A 1 73 ? 0.361 -13.693 6.508 1.00 49.91 73 TRP A CA 1
ATOM 598 C C . TRP A 1 73 ? 0.091 -14.205 5.088 1.00 49.91 73 TRP A C 1
ATOM 600 O O . TRP A 1 73 ? 0.337 -15.371 4.781 1.00 49.91 73 TRP A O 1
ATOM 610 N N . ARG A 1 74 ? -0.514 -13.375 4.240 1.00 51.25 74 ARG A N 1
ATOM 611 C CA . ARG A 1 74 ? -0.861 -13.727 2.865 1.00 51.25 74 ARG A CA 1
ATOM 612 C C . ARG A 1 74 ? -0.556 -12.554 1.969 1.00 51.25 74 ARG A C 1
ATOM 614 O O . ARG A 1 74 ? -1.138 -11.491 2.136 1.00 51.25 74 ARG A O 1
ATOM 621 N N . ILE A 1 75 ? 0.331 -12.792 1.015 1.00 52.03 75 ILE A N 1
ATOM 622 C CA . ILE A 1 75 ? 0.532 -11.909 -0.119 1.00 52.03 75 ILE A CA 1
ATOM 623 C C . ILE A 1 75 ? -0.468 -12.363 -1.181 1.00 52.03 75 ILE A C 1
ATOM 625 O O . ILE A 1 75 ? -0.267 -13.356 -1.875 1.00 52.03 75 ILE A O 1
ATOM 629 N N . GLU A 1 76 ? -1.599 -11.675 -1.264 1.00 60.62 76 GLU A N 1
ATOM 630 C CA . GLU A 1 76 ? -2.506 -11.840 -2.400 1.00 60.62 76 GLU A CA 1
ATOM 631 C C . GLU A 1 76 ? -1.990 -10.948 -3.521 1.00 60.62 76 GLU A C 1
ATOM 633 O O . GLU A 1 76 ? -1.912 -9.738 -3.320 1.00 60.62 76 GLU A O 1
ATOM 638 N N . ILE A 1 77 ? -1.602 -11.546 -4.652 1.00 57.91 77 ILE A N 1
ATOM 639 C CA . ILE A 1 77 ? -1.236 -10.810 -5.862 1.00 57.91 77 ILE A CA 1
ATOM 640 C C . ILE A 1 77 ? -2.517 -10.660 -6.677 1.00 57.91 77 ILE A C 1
ATOM 642 O O . ILE A 1 77 ? -3.068 -11.644 -7.177 1.00 57.91 77 ILE A O 1
ATOM 646 N N . ILE A 1 78 ? -3.010 -9.429 -6.768 1.00 60.00 78 ILE A N 1
ATOM 647 C CA . ILE A 1 78 ? -4.132 -9.081 -7.640 1.00 60.00 78 ILE A CA 1
ATOM 648 C C . ILE A 1 78 ? -3.528 -8.547 -8.935 1.00 60.00 78 ILE A C 1
ATOM 650 O O . ILE A 1 78 ? -3.220 -7.359 -9.009 1.00 60.00 78 ILE A O 1
ATOM 654 N N . GLU A 1 79 ? -3.327 -9.420 -9.919 1.00 56.47 79 GLU A N 1
ATOM 655 C CA . GLU A 1 79 ? -2.908 -9.024 -11.268 1.00 56.47 79 GLU A CA 1
ATOM 656 C C . GLU A 1 79 ? -4.127 -8.439 -12.001 1.00 56.47 79 GLU A C 1
ATOM 658 O O . GLU A 1 79 ? -5.192 -9.062 -12.056 1.00 56.47 79 GLU A O 1
ATOM 663 N N . ARG A 1 80 ? -4.004 -7.226 -12.550 1.00 52.25 80 ARG A N 1
ATOM 664 C CA . ARG A 1 80 ? -4.984 -6.693 -13.509 1.00 52.25 80 ARG A CA 1
ATOM 665 C C . ARG A 1 80 ? -4.413 -6.846 -14.911 1.00 52.25 80 ARG A C 1
ATOM 667 O O . ARG A 1 80 ? -3.606 -6.022 -15.335 1.00 52.25 80 ARG A O 1
ATOM 674 N N . GLU A 1 81 ? -4.865 -7.857 -15.650 1.00 44.91 81 GLU A N 1
ATOM 675 C CA . GLU A 1 81 ? -4.653 -7.881 -17.099 1.00 44.91 81 GLU A CA 1
ATOM 676 C C . GLU A 1 81 ? -5.369 -6.677 -17.727 1.00 44.91 81 GLU A C 1
ATOM 678 O O . GLU A 1 81 ? -6.558 -6.432 -17.499 1.00 44.91 81 GLU A O 1
ATOM 683 N N . LYS A 1 82 ? -4.617 -5.886 -18.499 1.00 42.91 82 LYS A N 1
ATOM 684 C CA . LYS A 1 82 ? -5.186 -4.935 -19.453 1.00 42.91 82 LYS A CA 1
ATOM 685 C C . LYS A 1 82 ? -5.739 -5.742 -20.623 1.00 42.91 82 LYS A C 1
ATOM 687 O O . LYS A 1 82 ? -5.065 -5.861 -21.637 1.00 42.91 82 LYS A O 1
ATOM 692 N N . ASP A 1 83 ? -6.943 -6.268 -20.472 1.00 43.03 83 ASP A N 1
ATOM 693 C CA . ASP A 1 83 ? -7.758 -6.617 -21.628 1.00 43.03 83 ASP A CA 1
ATOM 694 C C . ASP A 1 83 ? -8.861 -5.577 -21.779 1.00 43.03 83 ASP A C 1
ATOM 696 O O . ASP A 1 83 ? -9.519 -5.175 -20.810 1.00 43.03 83 ASP A O 1
ATOM 700 N N . ASP A 1 84 ? -8.984 -5.092 -23.011 1.00 47.91 84 ASP A N 1
ATOM 701 C CA . ASP A 1 84 ? -9.965 -4.107 -23.420 1.00 47.91 84 ASP A CA 1
ATOM 702 C C . ASP A 1 84 ? -11.366 -4.515 -22.920 1.00 47.91 84 ASP A C 1
ATOM 704 O O . ASP A 1 84 ? -11.888 -5.595 -23.190 1.00 47.91 84 ASP A O 1
ATOM 708 N N . ASP A 1 85 ? -11.975 -3.596 -22.175 1.00 45.41 85 ASP A N 1
ATOM 709 C CA . ASP A 1 85 ? -13.414 -3.494 -21.915 1.00 45.41 85 ASP A CA 1
ATOM 710 C C . ASP A 1 85 ? -14.085 -4.395 -20.856 1.00 45.41 85 ASP A C 1
ATOM 712 O O . ASP A 1 85 ? -15.271 -4.220 -20.589 1.00 45.41 85 ASP A O 1
ATOM 716 N N . THR A 1 86 ? -13.384 -5.276 -20.130 1.00 41.69 86 THR A N 1
ATOM 717 C CA . THR A 1 86 ? -13.973 -5.892 -18.912 1.00 41.69 86 THR A CA 1
ATOM 718 C C . THR A 1 86 ? -12.938 -6.234 -17.840 1.00 41.69 86 THR A C 1
ATOM 720 O O . THR A 1 86 ? -12.286 -7.271 -17.877 1.00 41.69 86 THR A O 1
ATOM 723 N N . SER A 1 87 ? -12.827 -5.391 -16.808 1.00 36.75 87 SER A N 1
ATOM 724 C CA . SER A 1 87 ? -12.003 -5.696 -15.631 1.00 36.75 87 SER A CA 1
ATOM 725 C C . SER A 1 87 ? -12.570 -6.903 -14.870 1.00 36.75 87 SER A C 1
ATOM 727 O O . SER A 1 87 ? -13.599 -6.789 -14.205 1.00 36.75 87 SER A O 1
ATOM 729 N N . ARG A 1 88 ? -11.896 -8.054 -14.939 1.00 43.12 88 ARG A N 1
ATOM 730 C CA . ARG A 1 88 ? -12.103 -9.188 -14.026 1.00 43.12 88 ARG A CA 1
ATOM 731 C C . ARG A 1 88 ? -10.948 -9.235 -13.031 1.00 43.12 88 ARG A C 1
ATOM 733 O O . ARG A 1 88 ? -9.790 -9.273 -13.427 1.00 43.12 88 ARG A O 1
ATOM 740 N N . GLU A 1 89 ? -11.265 -9.192 -11.741 1.00 44.31 89 GLU A N 1
ATOM 741 C CA . GLU A 1 89 ? -10.277 -9.329 -10.666 1.00 44.31 89 GLU A CA 1
ATOM 742 C C . GLU A 1 89 ? -10.043 -10.822 -10.398 1.00 44.31 89 GLU A C 1
ATOM 744 O O . GLU A 1 89 ? -10.981 -11.549 -10.064 1.00 44.31 89 GLU A O 1
ATOM 749 N N . TYR A 1 90 ? -8.804 -11.289 -10.567 1.00 44.25 90 TYR A N 1
ATOM 750 C CA . TYR A 1 90 ? -8.405 -12.658 -10.242 1.00 44.25 90 TYR A CA 1
ATOM 751 C C . TYR A 1 90 ? -7.540 -12.652 -8.977 1.00 44.25 90 TYR A C 1
ATOM 753 O O . TYR A 1 90 ? -6.501 -12.000 -8.922 1.00 44.25 90 TYR A O 1
ATOM 761 N N . ASN A 1 91 ? -7.962 -13.402 -7.956 1.00 45.03 91 ASN A N 1
ATOM 762 C CA . ASN A 1 91 ? -7.168 -13.618 -6.749 1.00 45.03 91 ASN A CA 1
ATOM 763 C C . ASN A 1 91 ? -6.197 -14.775 -6.990 1.00 45.03 91 ASN A C 1
ATOM 765 O O . ASN A 1 91 ? -6.611 -15.938 -6.985 1.00 45.03 91 ASN A O 1
ATOM 769 N N . LYS A 1 92 ? -4.906 -14.484 -7.167 1.00 46.72 92 LYS A N 1
ATOM 770 C CA . LYS A 1 92 ? -3.864 -15.514 -7.142 1.00 46.72 92 LYS A CA 1
ATOM 771 C C . LYS A 1 92 ? -3.203 -15.493 -5.766 1.00 46.72 92 LYS A C 1
ATOM 773 O O . LYS A 1 92 ? -2.477 -14.567 -5.411 1.00 46.72 92 LYS A O 1
ATOM 778 N N . ILE A 1 93 ? -3.501 -16.511 -4.960 1.00 43.88 93 ILE A N 1
ATOM 779 C CA . ILE A 1 93 ? -2.888 -16.684 -3.639 1.00 43.88 93 ILE A CA 1
ATOM 780 C C . ILE A 1 93 ? -1.503 -17.297 -3.862 1.00 43.88 93 ILE A C 1
ATOM 782 O O . ILE A 1 93 ? -1.385 -18.496 -4.113 1.00 43.88 93 ILE A O 1
ATOM 786 N N . GLY A 1 94 ? -0.463 -16.465 -3.809 1.00 44.12 94 GLY A N 1
ATOM 787 C CA . GLY A 1 94 ? 0.929 -16.901 -3.797 1.00 44.12 94 GLY A CA 1
ATOM 788 C C . GLY A 1 94 ? 1.462 -16.891 -2.368 1.00 44.12 94 GLY A C 1
ATOM 789 O O . GLY A 1 94 ? 1.540 -15.837 -1.745 1.00 44.12 94 GLY A O 1
ATOM 790 N N . LEU A 1 95 ? 1.822 -18.057 -1.836 1.00 36.41 95 LEU A N 1
ATOM 791 C CA . LEU A 1 95 ? 2.664 -18.138 -0.642 1.00 36.41 95 LEU A CA 1
ATOM 792 C C . LEU A 1 95 ? 4.112 -17.915 -1.098 1.00 36.41 95 LEU A C 1
ATOM 794 O O . LEU A 1 95 ? 4.609 -18.696 -1.910 1.00 36.41 95 LEU A O 1
ATOM 798 N N . LEU A 1 96 ? 4.737 -16.834 -0.624 1.00 43.69 96 LEU A N 1
ATOM 799 C CA . LEU A 1 96 ? 6.194 -16.671 -0.662 1.00 43.69 96 LEU A CA 1
ATOM 800 C C . LEU A 1 96 ? 6.826 -17.440 0.500 1.00 43.69 96 LEU A C 1
ATOM 802 O O . LEU A 1 96 ? 6.255 -17.374 1.614 1.00 43.69 96 LEU A O 1
#

Secondary structure (DSSP, 8-state):
--EEEEETTT-PEEEEE-TTSPEEEES-GGGS--BSSHHHHHHHHHHHTTSS--EEEEETTT--EEEEBTTB--EEEEE----TT----EEEEE--

Sequence (96 aa):
MPYYIQNMRTGKFVEGYLPSRKLIETSDRAKAVKYSSFGHASEVVFWVLSHLEKWRIINCETLDSYVHDQTAWRIEIIEREKDDDTSREYNKIGLL

Organism: NCBI:txid649747

pLDDT: mean 71.81, std 17.24, range [36.41, 92.62]

Foldseek 3Di:
DFKWKAFPVVRWTFLDADPVLDTDTDPDPVSHDTHPDPVVVVVNCVSSVVDQTKMWIADPPQRWIFIDGPVDGWGFTFGFDPDPDDTDTDTDTDDD

Radius of gyration: 13.41 Å; chains: 1; bounding box: 26×32×40 Å